Protein AF-A0A914Y7H3-F1 (afdb_monomer)

Radius of gyration: 22.3 Å; Cα contacts (8 Å, |Δi|>4): 71; chains: 1; bounding box: 50×48×54 Å

Secondary structure (DSSP, 8-state):
--S--TTS-HHHHTT-HHHHHHHHHHHHHHHHHHHTTT-HHHHHHHHHHHHHHHHTTGGGT--TTHHHHHHHHHHHHHHHHTTT---HHHHHHHHHHHHHHHHHHHHHHHHHHHHHHHS----PPPPP-----------------------------S--

Mean predicted aligned error: 13.69 Å

pLDDT: mean 74.3, std 23.14, range [26.06, 96.62]

Sequence (160 aa):
MIFGLEKIPQGRLKYDPRFRKHAVVFNRTFDYIVKNLNYTEKLVQHFQALGKKHVMFQGRGFLPQYWDTFAECMTQTAIEWEGGQRCRETMIAWRILVAFIIKQMRQGFDEEKQNRRKFPSIIPPPPPSSSTTTTTIPTSNFSSVKQTISSSSSTICPFW

Nearest PDB structures (foldseek):
  4mpm-assembly1_A  TM=8.094E-01  e=1.865E-02  Homo sapiens
  8wub-assembly1_A  TM=8.365E-01  e=2.855E-02  Homo sapiens
  1jl6-assembly1_A  TM=8.338E-01  e=3.879E-01  Glycera dibranchiata
  1jl7-assembly1_A  TM=8.337E-01  e=5.063E-01  Glycera dibranchiata

Foldseek 3Di:
DQQPCVPPPPVCSCVDPSSVVVVVVVVVLVVVCVVCVVPVVVLLVVLLVVLLVCLVCVVVPDDLCVLVVVLVVQLVVQVVVCPPVCPVVSSVVSNVVSVSSSVSSPNSNVVNVVVCVVCVPPPPPDPPDDDDDDDDDDDDDDDDDDDDDDDDDDDDDPPD

Organism: NCBI:txid310955

Structure (mmCIF, N/CA/C/O backbone):
data_AF-A0A914Y7H3-F1
#
_entry.id   AF-A0A914Y7H3-F1
#
loop_
_atom_site.group_PDB
_atom_site.id
_atom_site.type_symbol
_atom_site.label_atom_id
_atom_site.label_alt_id
_atom_site.label_comp_id
_atom_site.label_asym_id
_atom_site.label_entity_id
_atom_site.label_seq_id
_atom_site.pdbx_PDB_ins_code
_atom_site.Cartn_x
_atom_site.Cartn_y
_atom_site.Cartn_z
_atom_site.occupancy
_atom_site.B_iso_or_equiv
_atom_site.auth_seq_id
_atom_site.auth_comp_id
_atom_site.auth_asym_id
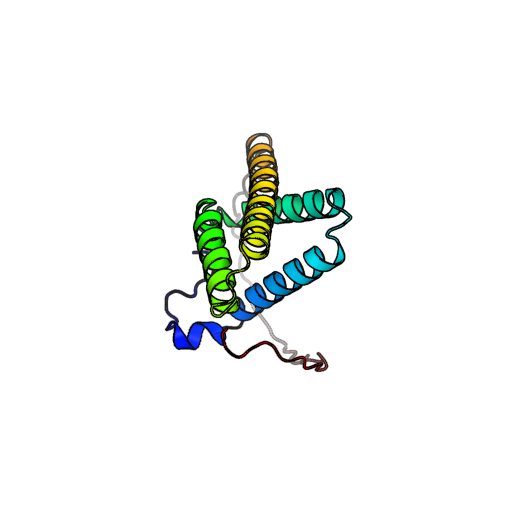_atom_site.auth_atom_id
_atom_site.pdbx_PDB_model_num
ATOM 1 N N . MET A 1 1 ? -0.726 -11.691 18.268 1.00 59.34 1 MET A N 1
ATOM 2 C CA . MET A 1 1 ? 0.144 -12.014 17.120 1.00 59.34 1 MET A CA 1
ATOM 3 C C . MET A 1 1 ? -0.709 -12.013 15.855 1.00 59.34 1 MET A C 1
ATOM 5 O O . MET A 1 1 ? -1.741 -12.675 15.847 1.00 59.34 1 MET A O 1
ATOM 9 N N . ILE A 1 2 ? -0.346 -11.232 14.831 1.00 66.88 2 ILE A N 1
ATOM 10 C CA . ILE A 1 2 ? -1.285 -10.822 13.767 1.00 66.88 2 ILE A CA 1
ATOM 11 C C . ILE A 1 2 ? -1.566 -11.888 12.692 1.00 66.88 2 ILE A C 1
ATOM 13 O O . ILE A 1 2 ? -2.724 -12.077 12.328 1.00 66.88 2 ILE A O 1
ATOM 17 N N . PHE A 1 3 ? -0.547 -12.611 12.212 1.00 67.94 3 PHE A N 1
ATOM 18 C CA . PHE A 1 3 ? -0.710 -13.614 11.144 1.00 67.94 3 PHE A CA 1
ATOM 19 C C . PHE A 1 3 ? -0.534 -15.067 11.624 1.00 67.94 3 PHE A C 1
ATOM 21 O O . PHE A 1 3 ? -1.027 -15.995 10.982 1.00 67.94 3 PHE A O 1
ATOM 28 N N . GLY A 1 4 ? 0.129 -15.281 12.768 1.00 72.50 4 GLY A N 1
ATOM 29 C CA . GLY A 1 4 ? 0.364 -16.617 13.331 1.00 72.50 4 GLY A CA 1
ATOM 30 C C . GLY A 1 4 ? 1.233 -17.512 12.437 1.00 72.50 4 GLY A C 1
ATOM 31 O O . GLY A 1 4 ? 0.961 -18.709 12.330 1.00 72.50 4 GLY A O 1
ATOM 32 N N . LEU A 1 5 ? 2.216 -16.918 11.749 1.00 75.75 5 LEU A N 1
ATOM 33 C CA . LEU A 1 5 ? 3.071 -17.576 10.748 1.00 75.75 5 LEU A CA 1
ATOM 34 C C . LEU A 1 5 ? 4.505 -17.850 11.244 1.00 75.75 5 LEU A C 1
ATOM 36 O O . LEU A 1 5 ? 5.297 -18.405 10.497 1.00 75.75 5 LEU A O 1
ATOM 40 N N . GLU A 1 6 ? 4.842 -17.516 12.493 1.00 73.69 6 GLU A N 1
ATOM 41 C CA . GLU A 1 6 ? 6.223 -17.568 13.018 1.00 73.69 6 GLU A CA 1
ATOM 42 C C . GLU A 1 6 ? 6.864 -18.963 12.982 1.00 73.69 6 GLU A C 1
ATOM 44 O O . GLU A 1 6 ? 8.075 -19.089 12.842 1.00 73.69 6 GLU A O 1
ATOM 49 N N . LYS A 1 7 ? 6.054 -20.023 13.082 1.00 77.88 7 LYS A N 1
ATOM 50 C CA . LYS A 1 7 ? 6.538 -21.413 13.072 1.00 77.88 7 LYS A CA 1
ATOM 51 C C . LYS A 1 7 ? 6.758 -21.972 11.663 1.00 77.88 7 LYS A C 1
ATOM 53 O O . LYS A 1 7 ? 7.169 -23.122 11.528 1.00 77.88 7 LYS A O 1
ATOM 58 N N . ILE A 1 8 ? 6.432 -21.210 10.618 1.00 78.06 8 ILE A N 1
ATOM 59 C CA . ILE A 1 8 ? 6.537 -21.670 9.233 1.00 78.06 8 ILE A CA 1
ATOM 60 C C . ILE A 1 8 ? 7.910 -21.270 8.685 1.00 78.06 8 ILE A C 1
ATOM 62 O O . ILE A 1 8 ? 8.226 -20.080 8.666 1.00 78.06 8 ILE A O 1
ATOM 66 N N . PRO A 1 9 ? 8.719 -22.225 8.192 1.00 82.69 9 PRO A N 1
ATOM 67 C CA . PRO A 1 9 ? 9.977 -21.907 7.525 1.00 82.69 9 PRO A CA 1
ATOM 68 C C . PRO A 1 9 ? 9.755 -20.950 6.348 1.00 82.69 9 PRO A C 1
ATOM 70 O O . PRO A 1 9 ? 8.805 -21.134 5.585 1.00 82.69 9 PRO A O 1
ATOM 73 N N . GLN A 1 10 ? 10.653 -19.979 6.150 1.00 75.19 10 GLN A N 1
ATOM 74 C CA . GLN A 1 10 ? 10.517 -18.930 5.123 1.00 75.19 10 GLN A CA 1
ATOM 75 C C . GLN A 1 10 ? 10.192 -19.492 3.727 1.00 75.19 10 GLN A C 1
ATOM 77 O O . GLN A 1 10 ? 9.257 -19.032 3.080 1.00 75.19 10 GLN A O 1
ATOM 82 N N . GLY A 1 11 ? 10.865 -20.569 3.301 1.00 81.06 11 GLY A N 1
ATOM 83 C CA . GLY A 1 11 ? 10.617 -21.207 2.000 1.00 81.06 11 GLY A CA 1
ATOM 84 C C . GLY A 1 11 ? 9.238 -21.869 1.841 1.00 81.06 11 GLY A C 1
ATOM 85 O O . GLY A 1 11 ? 8.830 -22.177 0.721 1.00 81.06 11 GLY A O 1
ATOM 86 N N . ARG A 1 12 ? 8.504 -22.090 2.942 1.00 82.25 12 ARG A N 1
ATOM 87 C CA . ARG A 1 12 ? 7.140 -22.645 2.941 1.00 82.25 12 ARG A CA 1
ATOM 88 C C . ARG A 1 12 ? 6.050 -21.608 3.197 1.00 82.25 12 ARG A C 1
ATOM 90 O O . ARG A 1 12 ? 4.881 -21.916 2.967 1.00 82.25 12 ARG A O 1
ATOM 97 N N . LEU A 1 13 ? 6.416 -20.398 3.622 1.00 84.12 13 LEU A N 1
ATOM 98 C CA . LEU A 1 13 ? 5.483 -19.315 3.945 1.00 84.12 13 LEU A CA 1
ATOM 99 C C . LEU A 1 13 ? 4.530 -19.013 2.784 1.00 84.12 13 LEU A C 1
ATOM 101 O O . LEU A 1 13 ? 3.328 -18.846 2.982 1.00 84.12 13 LEU A O 1
ATOM 105 N N . LYS A 1 14 ? 5.061 -19.050 1.564 1.00 83.00 14 LYS A N 1
ATOM 106 C CA . LYS A 1 14 ? 4.329 -18.803 0.323 1.00 83.00 14 LYS A CA 1
ATOM 107 C C . LYS A 1 14 ? 3.171 -19.742 0.030 1.00 83.00 14 LYS A C 1
ATOM 109 O O . LYS A 1 14 ? 2.231 -19.382 -0.674 1.00 83.00 14 LYS A O 1
ATOM 114 N N . TYR A 1 15 ? 3.213 -20.943 0.594 1.00 85.62 15 TYR A N 1
ATOM 115 C CA . TYR A 1 15 ? 2.154 -21.929 0.430 1.00 85.62 15 TYR A CA 1
ATOM 116 C C . TYR A 1 15 ? 1.075 -21.807 1.509 1.00 85.62 15 TYR A C 1
ATOM 118 O O . TYR A 1 15 ? 0.002 -22.391 1.347 1.00 85.62 15 TYR A O 1
ATOM 126 N N . ASP A 1 16 ? 1.314 -21.040 2.580 1.00 87.75 16 ASP A N 1
ATOM 127 C CA . ASP A 1 16 ? 0.331 -20.869 3.645 1.00 87.75 16 ASP A CA 1
ATOM 128 C C . ASP A 1 16 ? -0.902 -20.103 3.118 1.00 87.75 16 ASP A C 1
ATOM 130 O O . ASP A 1 16 ? -0.775 -19.004 2.561 1.00 87.75 16 ASP A O 1
ATOM 134 N N . PRO A 1 17 ? -2.122 -20.643 3.294 1.00 86.56 17 PRO A N 1
ATOM 135 C CA . PRO A 1 17 ? -3.339 -20.005 2.803 1.00 86.56 17 PRO A CA 1
ATOM 136 C C . PRO A 1 17 ? -3.577 -18.595 3.357 1.00 86.56 17 PRO A C 1
ATOM 138 O O . PRO A 1 17 ? -4.153 -17.760 2.659 1.00 86.56 17 PRO A O 1
ATOM 141 N N . ARG A 1 18 ? -3.146 -18.301 4.593 1.00 83.06 18 ARG A N 1
ATOM 142 C CA . ARG A 1 18 ? -3.313 -16.977 5.215 1.00 83.06 18 ARG A CA 1
ATOM 143 C C . ARG A 1 18 ? -2.412 -15.958 4.536 1.00 83.06 18 ARG A C 1
ATOM 145 O O . ARG A 1 18 ? -2.880 -14.867 4.211 1.00 83.06 18 ARG A O 1
ATOM 152 N N . PHE A 1 19 ? -1.163 -16.340 4.268 1.00 86.56 19 PHE A N 1
ATOM 153 C CA . PHE A 1 19 ? -0.222 -15.510 3.522 1.00 86.56 19 PHE A CA 1
ATOM 154 C C . PHE A 1 19 ? -0.728 -15.258 2.099 1.00 86.56 19 PHE A C 1
ATOM 156 O O . PHE A 1 19 ? -0.884 -14.108 1.694 1.00 86.56 19 PHE A O 1
ATOM 163 N N . ARG A 1 20 ? -1.118 -16.316 1.376 1.00 88.75 20 ARG A N 1
ATOM 164 C CA . ARG A 1 20 ? -1.665 -16.202 0.013 1.00 88.75 20 ARG A CA 1
ATOM 165 C C . ARG A 1 20 ? -2.916 -15.334 -0.048 1.00 88.75 20 ARG A C 1
ATOM 167 O O . ARG A 1 20 ? -3.050 -14.519 -0.953 1.00 88.75 20 ARG A O 1
ATOM 174 N N . LYS A 1 21 ? -3.832 -15.470 0.915 1.00 87.88 21 LYS A N 1
ATOM 175 C CA . LYS A 1 21 ? -5.036 -14.631 0.980 1.00 87.88 21 LYS A CA 1
ATOM 176 C C . LYS A 1 21 ? -4.672 -13.155 1.137 1.00 87.88 21 LYS A C 1
ATOM 178 O O . LYS A 1 21 ? -5.266 -12.318 0.461 1.00 87.88 21 LYS A O 1
ATOM 183 N N . HIS A 1 22 ? -3.698 -12.843 1.992 1.00 85.44 22 HIS A N 1
ATOM 184 C CA . HIS A 1 22 ? -3.212 -11.477 2.152 1.00 85.44 22 HIS A CA 1
ATOM 185 C C . HIS A 1 22 ? -2.537 -10.963 0.870 1.00 85.44 22 HIS A C 1
ATOM 187 O O . HIS A 1 22 ? -2.860 -9.868 0.421 1.00 85.44 22 HIS A O 1
ATOM 193 N N . ALA A 1 23 ? -1.693 -11.777 0.228 1.00 87.56 23 ALA A N 1
ATOM 194 C CA . ALA A 1 23 ? -1.048 -11.449 -1.046 1.00 87.56 23 ALA A CA 1
ATOM 195 C C . ALA A 1 23 ? -2.061 -11.190 -2.180 1.00 87.56 23 ALA A C 1
ATOM 197 O O . ALA A 1 23 ? -1.893 -10.275 -2.979 1.00 87.56 23 ALA A O 1
ATOM 198 N N . VAL A 1 24 ? -3.170 -11.936 -2.230 1.00 89.56 24 VAL A N 1
ATOM 199 C CA . VAL A 1 24 ? -4.239 -11.698 -3.215 1.00 89.56 24 VAL A CA 1
ATOM 200 C C . VAL A 1 24 ? -4.945 -10.364 -2.971 1.00 89.56 24 VAL A C 1
ATOM 202 O O . VAL A 1 24 ? -5.195 -9.622 -3.918 1.00 89.56 24 VAL A O 1
ATOM 205 N N . VAL A 1 25 ? -5.285 -10.044 -1.718 1.00 87.25 25 VAL A N 1
ATOM 206 C CA . VAL A 1 25 ? -5.896 -8.745 -1.375 1.00 87.25 25 VAL A CA 1
ATOM 207 C C . VAL A 1 25 ? -4.943 -7.603 -1.715 1.00 87.25 25 VAL A C 1
ATOM 209 O O . VAL A 1 25 ? -5.358 -6.583 -2.263 1.00 87.25 25 VAL A O 1
ATOM 212 N N . PHE A 1 26 ? -3.663 -7.806 -1.431 1.00 86.75 26 PHE A N 1
ATOM 213 C CA . PHE A 1 26 ? -2.597 -6.887 -1.769 1.00 86.75 26 PHE A CA 1
ATOM 214 C C . PHE A 1 26 ? -2.514 -6.611 -3.281 1.00 86.75 26 PHE A C 1
ATOM 216 O O . PHE A 1 26 ? -2.663 -5.462 -3.692 1.00 86.75 26 PHE A O 1
ATOM 223 N N . ASN A 1 27 ? -2.403 -7.648 -4.116 1.00 89.00 27 ASN A N 1
ATOM 224 C CA . ASN A 1 27 ? -2.332 -7.491 -5.574 1.00 89.00 27 ASN A CA 1
ATOM 225 C C . ASN A 1 27 ? -3.577 -6.800 -6.141 1.00 89.00 27 ASN A C 1
ATOM 227 O O . ASN A 1 27 ? -3.462 -5.855 -6.915 1.00 89.00 27 ASN A O 1
ATOM 231 N N . ARG A 1 28 ?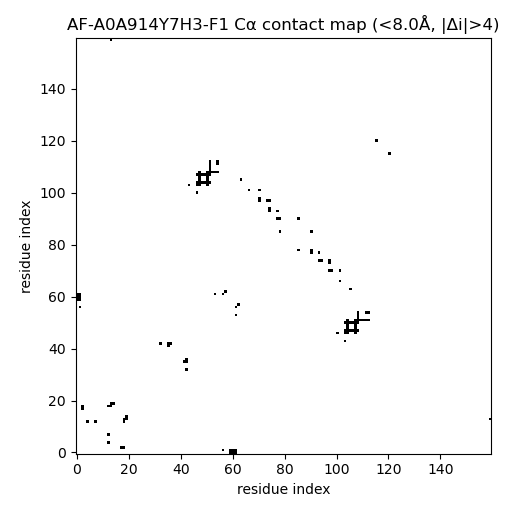 -4.772 -7.177 -5.667 1.00 90.25 28 ARG A N 1
ATOM 232 C CA . ARG A 1 28 ? -6.027 -6.512 -6.064 1.00 90.25 28 ARG A CA 1
ATOM 233 C C . ARG A 1 28 ? -6.048 -5.024 -5.716 1.00 90.25 28 ARG A C 1
ATOM 235 O O . ARG A 1 28 ? -6.692 -4.244 -6.412 1.00 90.25 28 ARG A O 1
ATOM 242 N N . THR A 1 29 ? -5.373 -4.636 -4.635 1.00 88.56 29 THR A N 1
ATOM 243 C CA . THR A 1 29 ? -5.251 -3.229 -4.238 1.00 88.56 29 THR A CA 1
ATOM 244 C C . THR A 1 29 ? -4.386 -2.480 -5.252 1.00 88.56 29 THR A C 1
ATOM 246 O O . THR A 1 29 ? -4.772 -1.402 -5.689 1.00 88.56 29 THR A O 1
ATOM 249 N N . PHE A 1 30 ? -3.279 -3.069 -5.710 1.00 89.19 30 PHE A N 1
ATOM 250 C CA . PHE A 1 30 ? -2.447 -2.489 -6.770 1.00 89.19 30 PHE A CA 1
ATOM 251 C C . PHE A 1 30 ? -3.149 -2.439 -8.130 1.00 89.19 30 PHE A C 1
ATOM 253 O O . PHE A 1 30 ? -3.094 -1.406 -8.795 1.00 89.19 30 PHE A O 1
ATOM 260 N N . ASP A 1 31 ? -3.909 -3.469 -8.499 1.00 90.81 31 ASP A N 1
ATOM 261 C CA . ASP A 1 31 ? -4.748 -3.428 -9.703 1.00 90.81 31 ASP A CA 1
ATOM 262 C C . ASP A 1 31 ? -5.754 -2.269 -9.649 1.00 90.81 31 ASP A C 1
ATOM 264 O O . ASP A 1 31 ? -5.998 -1.588 -10.647 1.00 90.81 31 ASP A O 1
ATOM 268 N N . TYR A 1 32 ? -6.350 -2.032 -8.476 1.00 91.19 32 TYR A N 1
ATOM 269 C CA . TYR A 1 32 ? -7.266 -0.916 -8.262 1.00 91.19 32 TYR A CA 1
ATOM 270 C C . TYR A 1 32 ? -6.554 0.437 -8.380 1.00 91.19 32 TYR A C 1
ATOM 272 O O . TYR A 1 32 ? -7.101 1.341 -9.010 1.00 91.19 32 TYR A O 1
ATOM 280 N N . ILE A 1 33 ? -5.341 0.571 -7.834 1.00 92.31 33 ILE A N 1
ATOM 281 C CA . ILE A 1 33 ? -4.521 1.786 -7.961 1.00 92.31 33 ILE A CA 1
ATOM 282 C C . ILE A 1 33 ? -4.296 2.125 -9.424 1.00 92.31 33 ILE A C 1
ATOM 284 O O . ILE A 1 33 ? -4.657 3.217 -9.851 1.00 92.31 33 ILE A O 1
ATOM 288 N N . VAL A 1 34 ? -3.735 1.182 -10.185 1.00 90.69 34 VAL A N 1
ATOM 289 C CA . VAL A 1 34 ? -3.335 1.401 -11.581 1.00 90.69 34 VAL A CA 1
ATOM 290 C C . VAL A 1 34 ? -4.536 1.825 -12.429 1.00 90.69 34 VAL A C 1
ATOM 292 O O . VAL A 1 34 ? -4.433 2.746 -13.234 1.00 90.69 34 VAL A O 1
ATOM 295 N N . LYS A 1 35 ? -5.711 1.231 -12.187 1.00 93.12 35 LYS A N 1
ATOM 296 C CA . LYS A 1 35 ? -6.964 1.583 -12.877 1.00 93.12 35 LYS A CA 1
ATOM 297 C C . LYS A 1 35 ? -7.526 2.958 -12.502 1.00 93.12 35 LYS A C 1
ATOM 299 O O . LYS A 1 35 ? -8.350 3.488 -13.239 1.00 93.12 35 LYS A O 1
ATOM 304 N N . ASN A 1 36 ? -7.130 3.520 -11.359 1.00 93.50 36 ASN A N 1
ATOM 305 C CA . ASN A 1 36 ? -7.718 4.738 -10.799 1.00 93.50 36 ASN A CA 1
ATOM 306 C C . ASN A 1 36 ? -6.689 5.847 -10.529 1.00 93.50 36 ASN A C 1
ATOM 308 O O . ASN A 1 36 ? -6.990 6.765 -9.770 1.00 93.50 36 ASN A O 1
ATOM 312 N N . LEU A 1 37 ? -5.508 5.810 -11.160 1.00 90.31 37 LEU A N 1
ATOM 313 C CA . LEU A 1 37 ? -4.455 6.823 -10.972 1.00 90.31 37 LEU A CA 1
ATOM 314 C C . LEU A 1 37 ? -4.932 8.258 -11.252 1.00 90.31 37 LEU A C 1
ATOM 316 O O . LEU A 1 37 ? -4.478 9.189 -10.597 1.00 90.31 37 LEU A O 1
ATOM 320 N N . ASN A 1 38 ? -5.896 8.428 -12.160 1.00 91.81 38 ASN A N 1
ATOM 321 C CA . ASN A 1 38 ? -6.475 9.733 -12.496 1.00 91.81 38 ASN A CA 1
ATOM 322 C C . ASN A 1 38 ? -7.551 10.207 -11.498 1.00 91.81 38 ASN A C 1
ATOM 324 O O . ASN A 1 38 ? -8.017 11.339 -11.586 1.00 91.81 38 ASN A O 1
ATOM 328 N N . TYR A 1 39 ? -7.972 9.355 -10.559 1.00 93.50 39 TYR A N 1
ATOM 329 C CA . TYR A 1 39 ? -9.041 9.630 -9.597 1.00 93.50 39 TYR A CA 1
ATOM 330 C C . TYR A 1 39 ? -8.497 9.637 -8.166 1.00 93.50 39 TYR A C 1
ATOM 332 O O . TYR 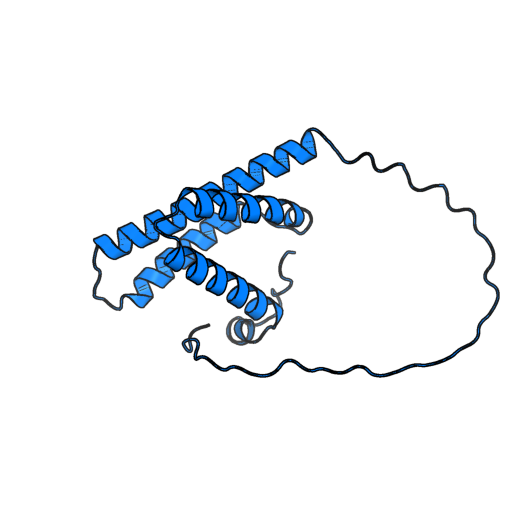A 1 39 ? -8.889 8.824 -7.323 1.00 93.50 39 TYR A O 1
ATOM 340 N N . THR A 1 40 ? -7.592 10.573 -7.880 1.00 90.69 40 THR A N 1
ATOM 341 C CA . THR A 1 40 ? -6.871 10.664 -6.600 1.00 90.69 40 THR A CA 1
ATOM 342 C C . THR A 1 40 ? -7.799 10.680 -5.385 1.00 90.69 40 THR A C 1
ATOM 344 O O . THR A 1 40 ? -7.528 9.992 -4.405 1.00 90.69 40 THR A O 1
ATOM 347 N N . GLU A 1 41 ? -8.930 11.385 -5.443 1.00 93.56 41 GLU A N 1
ATOM 348 C CA . GLU A 1 41 ? -9.900 11.437 -4.337 1.00 93.56 41 GLU A CA 1
ATOM 349 C C . GLU A 1 41 ? -10.475 10.057 -3.988 1.00 93.56 41 GLU A C 1
ATOM 351 O O . GLU A 1 41 ? -10.575 9.696 -2.813 1.00 93.56 41 GLU A O 1
ATOM 356 N N . LYS A 1 42 ? -10.782 9.235 -5.002 1.00 93.31 42 LYS A N 1
ATOM 357 C CA . LYS A 1 42 ? -11.258 7.859 -4.793 1.00 93.31 42 LYS A CA 1
ATOM 358 C C . LYS A 1 42 ? -10.182 6.994 -4.143 1.00 93.31 42 LYS A C 1
ATOM 360 O O . LYS A 1 42 ? -10.495 6.157 -3.297 1.00 93.31 42 LYS A O 1
ATOM 365 N N . LEU A 1 43 ? -8.918 7.186 -4.526 1.00 93.94 43 LEU A N 1
ATOM 366 C CA . LEU A 1 43 ? -7.786 6.484 -3.921 1.00 93.94 43 LEU A CA 1
ATOM 367 C C . LEU A 1 43 ? -7.593 6.897 -2.458 1.00 93.94 43 LEU A C 1
ATOM 369 O O . LEU A 1 43 ? -7.439 6.031 -1.600 1.00 93.94 43 LEU A O 1
ATOM 373 N N . VAL A 1 44 ? -7.669 8.197 -2.160 1.00 95.25 44 VAL A N 1
ATOM 374 C CA . VAL A 1 44 ? -7.607 8.729 -0.790 1.00 95.25 44 VAL A CA 1
ATOM 375 C C . VAL A 1 44 ? -8.663 8.065 0.092 1.00 95.25 44 VAL A C 1
ATOM 377 O O . VAL A 1 44 ? -8.319 7.457 1.106 1.00 95.25 44 VAL A O 1
ATOM 380 N N . GLN A 1 45 ? -9.932 8.100 -0.326 1.00 95.00 45 GLN A N 1
ATOM 381 C CA . GLN A 1 45 ? -11.030 7.486 0.425 1.00 95.00 45 GLN A CA 1
ATOM 382 C C . GLN A 1 45 ? -10.816 5.979 0.622 1.00 95.00 45 GLN A C 1
ATOM 384 O O . GLN A 1 45 ? -11.024 5.455 1.719 1.00 95.00 45 GLN A O 1
ATOM 389 N N . HIS A 1 46 ? -10.353 5.282 -0.420 1.00 93.88 46 HIS A N 1
ATOM 390 C CA . HIS A 1 46 ? -10.072 3.851 -0.364 1.00 93.88 46 HIS A CA 1
ATOM 391 C C . HIS A 1 46 ? -8.992 3.512 0.676 1.00 93.88 46 HIS A C 1
ATOM 393 O O . HIS A 1 46 ? -9.196 2.633 1.518 1.00 93.88 46 HIS A O 1
ATOM 399 N N . PHE A 1 47 ? -7.861 4.221 0.662 1.00 95.00 47 PHE A N 1
ATOM 400 C CA . PHE A 1 47 ? -6.754 3.958 1.583 1.00 95.00 47 PHE A CA 1
ATOM 401 C C . PHE A 1 47 ? -7.044 4.381 3.011 1.00 95.00 47 PHE A C 1
ATOM 403 O O . PHE A 1 47 ? -6.674 3.661 3.938 1.00 95.00 47 PHE A O 1
ATOM 410 N N . GLN A 1 48 ? -7.764 5.483 3.209 1.00 96.62 48 GLN A N 1
ATOM 411 C CA . GLN A 1 48 ? -8.235 5.858 4.537 1.00 96.62 48 GLN A CA 1
ATOM 412 C C . GLN A 1 48 ? -9.181 4.790 5.092 1.00 96.62 48 GLN A C 1
ATOM 414 O O . GLN A 1 48 ? -8.988 4.331 6.216 1.00 96.62 48 GLN A O 1
ATOM 419 N N . ALA A 1 49 ? -10.147 4.306 4.305 1.00 93.81 49 ALA A N 1
ATOM 420 C CA . ALA A 1 49 ? -11.031 3.217 4.723 1.00 93.81 49 ALA A CA 1
ATOM 421 C C . ALA A 1 49 ? -10.259 1.923 5.044 1.00 93.81 49 ALA A C 1
ATOM 423 O O . ALA A 1 49 ? -10.605 1.204 5.987 1.00 93.81 49 ALA A O 1
ATOM 424 N N . LEU A 1 50 ? -9.194 1.625 4.292 1.00 92.31 50 LEU A N 1
ATOM 425 C CA . LEU A 1 50 ? -8.305 0.503 4.586 1.00 92.31 50 LEU A CA 1
ATOM 426 C C . LEU A 1 50 ? -7.549 0.715 5.907 1.00 92.31 50 LEU A C 1
ATOM 428 O O . LEU A 1 50 ? -7.495 -0.202 6.727 1.00 92.31 50 LEU A O 1
ATOM 432 N N . GLY A 1 51 ? -7.033 1.920 6.152 1.00 92.69 51 GLY A N 1
ATOM 433 C CA . GLY A 1 51 ? -6.406 2.325 7.411 1.00 92.69 51 GLY A CA 1
ATOM 434 C C . GLY A 1 51 ? -7.332 2.178 8.621 1.00 92.69 51 GLY A C 1
ATOM 435 O O . GLY A 1 51 ? -6.949 1.577 9.624 1.00 92.69 51 GLY A O 1
ATOM 436 N N . LYS A 1 52 ? -8.595 2.608 8.495 1.00 94.19 52 LYS A N 1
ATOM 437 C CA . LYS A 1 52 ? -9.632 2.466 9.537 1.00 94.19 52 LYS A CA 1
ATOM 438 C C . LYS A 1 52 ? -9.818 1.007 9.955 1.00 94.19 52 LYS A C 1
ATOM 440 O O . LYS A 1 52 ? -9.808 0.685 11.141 1.00 94.19 52 LYS A O 1
ATOM 445 N N . LYS A 1 53 ? -9.884 0.086 8.985 1.00 91.12 53 LYS A N 1
ATOM 446 C CA . LYS A 1 53 ? -9.988 -1.361 9.257 1.00 91.12 53 LYS A CA 1
ATOM 447 C C . LYS A 1 53 ? -8.785 -1.903 10.035 1.00 91.12 53 LYS A C 1
ATOM 449 O O . LYS A 1 53 ? -8.951 -2.830 10.825 1.00 91.12 53 LYS A O 1
ATOM 454 N N . HIS A 1 54 ? -7.595 -1.321 9.864 1.00 90.38 54 HIS A N 1
ATOM 455 C CA . HIS A 1 54 ? -6.394 -1.776 10.567 1.00 90.38 54 HIS A CA 1
ATOM 456 C C . HIS A 1 54 ? -6.409 -1.477 12.072 1.00 90.38 54 HIS A C 1
ATOM 458 O O . HIS A 1 54 ? -5.731 -2.171 12.832 1.00 90.38 54 HIS A O 1
ATOM 464 N N . VAL A 1 55 ? -7.238 -0.534 12.538 1.00 91.12 55 VAL A N 1
ATOM 465 C CA . VAL A 1 55 ? -7.416 -0.262 13.976 1.00 91.12 55 VAL A CA 1
ATOM 466 C C . VAL A 1 55 ? -7.920 -1.503 14.719 1.00 91.12 55 VAL A C 1
ATOM 468 O O . VAL A 1 55 ? -7.470 -1.789 15.828 1.00 91.12 55 VAL A O 1
ATOM 471 N N . MET A 1 56 ? -8.772 -2.312 14.079 1.00 85.50 56 MET A N 1
ATOM 472 C CA . MET A 1 56 ? -9.301 -3.555 14.658 1.00 85.50 56 MET A CA 1
ATOM 473 C C . MET A 1 56 ? -8.208 -4.584 14.985 1.00 85.50 56 MET A C 1
ATOM 475 O O . MET A 1 56 ? -8.417 -5.467 15.818 1.00 85.50 56 MET A O 1
ATOM 479 N N . PHE A 1 57 ? -7.040 -4.484 14.347 1.00 83.62 57 PHE A N 1
ATOM 480 C CA . PHE A 1 57 ? -5.931 -5.408 14.564 1.00 83.62 57 PHE A CA 1
ATOM 481 C C . PHE A 1 57 ? -4.949 -4.937 15.643 1.00 83.62 57 PHE A C 1
ATOM 483 O O . PHE A 1 57 ? -4.095 -5.731 16.041 1.00 83.62 57 PHE A O 1
ATOM 490 N N . GLN A 1 58 ? -5.075 -3.714 16.182 1.00 81.12 58 GLN A N 1
ATOM 491 C CA . GLN A 1 58 ? -4.193 -3.238 17.261 1.00 81.12 58 GLN A CA 1
ATOM 492 C C . GLN A 1 58 ? -4.234 -4.167 18.481 1.00 81.12 58 GLN A C 1
ATOM 494 O O . GLN A 1 58 ? -3.189 -4.575 18.979 1.00 81.12 58 GLN A O 1
ATOM 499 N N . GLY A 1 59 ? -5.429 -4.608 18.892 1.00 76.00 59 GLY A N 1
ATOM 500 C CA . GLY A 1 59 ? -5.601 -5.573 19.989 1.00 76.00 59 GLY A CA 1
ATOM 501 C C . GLY A 1 59 ? -5.061 -6.980 19.695 1.00 76.00 59 GLY A C 1
ATOM 502 O O . GLY A 1 59 ? -5.011 -7.822 20.582 1.00 76.00 59 GLY A O 1
ATOM 503 N N . ARG A 1 60 ? -4.641 -7.253 18.453 1.00 79.31 60 ARG A N 1
ATOM 504 C CA . ARG A 1 60 ? -4.041 -8.526 18.020 1.00 79.31 60 ARG A CA 1
ATOM 505 C C . ARG A 1 60 ? -2.534 -8.411 17.772 1.00 79.31 60 ARG A C 1
ATOM 507 O O . ARG A 1 60 ? -1.925 -9.370 17.288 1.00 79.31 60 ARG A O 1
ATOM 514 N N . GLY A 1 61 ? -1.923 -7.283 18.138 1.00 80.31 61 GLY A N 1
ATOM 515 C CA . GLY A 1 61 ? -0.492 -7.021 17.977 1.00 80.31 61 GLY A CA 1
ATOM 516 C C . GLY A 1 61 ? -0.122 -6.333 16.663 1.00 80.31 61 GLY A C 1
ATOM 517 O O . GLY A 1 61 ? 1.019 -6.449 16.236 1.00 80.31 61 GLY A O 1
ATOM 518 N N . PHE A 1 62 ? -1.062 -5.656 15.993 1.00 85.31 62 PHE A N 1
ATOM 519 C CA . PHE A 1 62 ? -0.719 -4.767 14.881 1.00 85.31 62 PHE A CA 1
ATOM 520 C C . PHE A 1 62 ? -0.049 -3.490 15.395 1.00 85.31 62 PHE A C 1
ATOM 522 O O . PHE A 1 62 ? -0.614 -2.781 16.234 1.00 85.31 62 PHE A O 1
ATOM 529 N N . LEU A 1 63 ? 1.113 -3.173 14.832 1.00 86.62 63 LEU A N 1
ATOM 530 C CA . LEU A 1 63 ? 1.867 -1.960 15.107 1.00 86.62 63 LEU A CA 1
ATOM 531 C C . LEU A 1 63 ? 1.943 -1.104 13.831 1.00 86.62 63 LEU A C 1
ATOM 533 O O . LEU A 1 63 ? 2.345 -1.626 12.791 1.00 86.62 63 LEU A O 1
ATOM 537 N N . PRO A 1 64 ? 1.599 0.199 13.874 1.00 85.50 64 PRO A N 1
ATOM 538 C CA . PRO A 1 64 ? 1.708 1.086 12.710 1.00 85.50 64 PRO A CA 1
ATOM 539 C C . PRO A 1 64 ? 3.115 1.170 12.105 1.00 85.50 64 PRO A C 1
ATOM 541 O O . PRO A 1 64 ? 3.253 1.579 10.957 1.00 85.50 64 PRO A O 1
ATOM 544 N N . GLN A 1 65 ? 4.155 0.800 12.857 1.00 89.69 65 GLN A N 1
ATOM 545 C CA . GLN A 1 65 ? 5.537 0.697 12.382 1.00 89.69 65 GLN A CA 1
ATOM 546 C C . GLN A 1 65 ? 5.710 -0.380 11.300 1.00 89.69 65 GLN A C 1
ATOM 548 O O . GLN A 1 65 ? 6.605 -0.283 10.470 1.00 89.69 65 GLN A O 1
ATOM 553 N N . TYR A 1 66 ? 4.824 -1.382 11.239 1.00 89.38 66 TYR A N 1
ATOM 554 C CA . TYR A 1 66 ? 4.864 -2.389 10.175 1.00 89.38 66 TYR A CA 1
ATOM 555 C C . TYR A 1 66 ? 4.639 -1.796 8.784 1.00 89.38 66 TYR A C 1
ATOM 557 O O . TYR A 1 66 ? 5.079 -2.385 7.798 1.00 89.38 66 TYR A O 1
ATOM 565 N N . TRP A 1 67 ? 4.000 -0.626 8.682 1.00 91.50 67 TRP A N 1
ATOM 566 C CA . TRP A 1 67 ? 3.903 0.075 7.405 1.00 91.50 67 TRP A CA 1
ATOM 567 C C . TRP A 1 67 ? 5.243 0.632 6.926 1.00 91.50 67 TRP A C 1
ATOM 569 O O . TRP A 1 67 ? 5.429 0.726 5.719 1.00 91.50 67 TRP A O 1
ATOM 579 N N . ASP A 1 68 ? 6.182 0.939 7.823 1.00 89.75 68 ASP A N 1
ATOM 580 C CA . ASP A 1 68 ? 7.514 1.423 7.443 1.00 89.75 68 ASP A CA 1
ATOM 581 C C . ASP A 1 68 ? 8.348 0.284 6.852 1.00 89.75 68 ASP A C 1
ATOM 583 O O . ASP A 1 68 ? 8.866 0.410 5.744 1.00 89.75 68 ASP A O 1
ATOM 587 N N . THR A 1 69 ? 8.361 -0.875 7.519 1.00 91.00 69 THR A N 1
ATOM 588 C CA . THR A 1 69 ? 8.971 -2.100 6.976 1.00 91.00 69 THR A CA 1
ATOM 589 C C . THR A 1 69 ? 8.339 -2.486 5.641 1.00 91.00 69 THR A C 1
ATOM 591 O O . THR A 1 69 ? 9.034 -2.819 4.688 1.00 91.00 69 THR A O 1
ATOM 594 N N . PHE A 1 70 ? 7.012 -2.395 5.534 1.00 88.69 70 PHE A N 1
ATOM 595 C CA . PHE A 1 70 ? 6.316 -2.644 4.277 1.00 88.69 70 PHE A CA 1
ATOM 596 C C . PHE A 1 70 ? 6.758 -1.671 3.165 1.00 88.69 70 PHE A C 1
ATOM 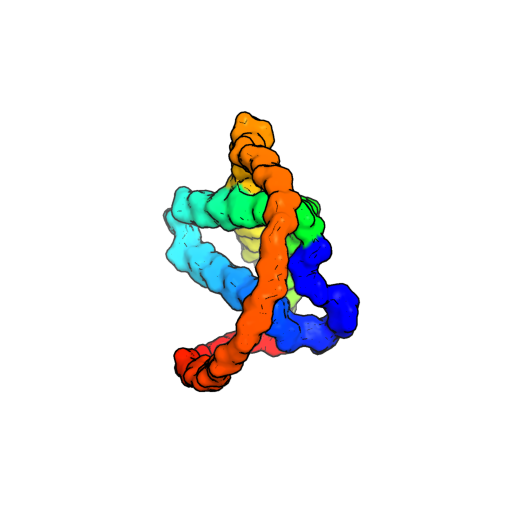598 O O . PHE A 1 70 ? 6.978 -2.105 2.035 1.00 88.69 70 PHE A O 1
ATOM 605 N N . ALA A 1 71 ? 6.940 -0.382 3.472 1.00 90.12 71 ALA A N 1
ATOM 606 C CA . ALA A 1 71 ? 7.420 0.615 2.512 1.00 90.12 71 ALA A CA 1
ATOM 607 C C . ALA A 1 71 ? 8.807 0.270 1.961 1.00 90.12 71 ALA A C 1
ATOM 609 O O . ALA A 1 71 ? 9.057 0.370 0.755 1.00 90.12 71 ALA A O 1
ATOM 610 N N . GLU A 1 72 ? 9.699 -0.125 2.868 1.00 88.94 72 GLU A N 1
ATOM 611 C CA . GLU A 1 72 ? 11.069 -0.513 2.564 1.00 88.94 72 GLU A CA 1
ATOM 612 C C . GLU A 1 72 ? 11.088 -1.754 1.675 1.00 88.94 72 GLU A C 1
ATOM 614 O O . GLU A 1 72 ? 11.647 -1.706 0.579 1.00 88.94 72 GLU A O 1
ATOM 619 N N . CYS A 1 73 ? 10.378 -2.816 2.071 1.00 91.00 73 CYS A N 1
ATOM 620 C CA . CYS A 1 73 ? 10.271 -4.040 1.281 1.00 91.00 73 CYS A CA 1
ATOM 621 C C . CYS A 1 73 ? 9.693 -3.778 -0.116 1.00 91.00 73 CYS A C 1
ATOM 623 O O . CYS A 1 73 ? 10.204 -4.316 -1.095 1.00 91.00 73 CYS A O 1
ATOM 625 N N . MET A 1 74 ? 8.663 -2.936 -0.238 1.00 88.62 74 MET A N 1
ATOM 626 C CA . MET A 1 74 ? 8.073 -2.599 -1.538 1.00 88.62 74 MET A CA 1
ATOM 627 C C . MET A 1 74 ? 9.038 -1.840 -2.439 1.00 88.62 74 MET A C 1
ATOM 629 O O . MET A 1 74 ? 9.161 -2.151 -3.622 1.00 88.62 74 MET A O 1
ATOM 633 N N . THR A 1 75 ? 9.737 -0.855 -1.880 1.00 87.25 75 THR A N 1
ATOM 634 C CA . THR A 1 75 ? 10.716 -0.074 -2.638 1.00 87.25 75 THR A CA 1
ATOM 635 C C . THR A 1 75 ? 11.879 -0.958 -3.078 1.00 87.25 75 THR A C 1
ATOM 637 O O . THR A 1 75 ? 12.309 -0.868 -4.223 1.00 87.25 75 THR A O 1
ATOM 640 N N . GLN A 1 76 ? 12.352 -1.841 -2.198 1.00 87.75 76 GLN A N 1
ATOM 641 C CA . GLN A 1 76 ? 13.405 -2.806 -2.495 1.00 87.75 76 GLN A CA 1
ATOM 642 C C . GLN A 1 76 ? 12.974 -3.796 -3.588 1.00 87.75 76 GLN A C 1
ATOM 644 O O . GLN A 1 76 ? 13.704 -3.998 -4.555 1.00 87.75 76 GLN A O 1
ATOM 649 N N . THR A 1 77 ? 11.746 -4.315 -3.505 1.00 88.75 77 THR A N 1
ATOM 650 C CA . THR A 1 77 ? 11.169 -5.204 -4.528 1.00 88.75 77 THR A CA 1
ATOM 651 C C . THR A 1 77 ? 11.087 -4.510 -5.892 1.00 88.75 77 THR A C 1
ATOM 653 O O . THR A 1 77 ? 11.404 -5.112 -6.913 1.00 88.75 77 THR A O 1
ATOM 656 N N . ALA A 1 78 ? 10.706 -3.228 -5.929 1.00 85.56 78 ALA A N 1
ATOM 657 C CA . ALA A 1 78 ? 10.676 -2.453 -7.170 1.00 85.56 78 ALA A CA 1
ATOM 658 C C . ALA A 1 78 ? 12.082 -2.253 -7.772 1.00 85.56 78 ALA A C 1
ATOM 660 O O . ALA A 1 78 ? 12.239 -2.324 -8.988 1.00 85.56 78 ALA A O 1
ATOM 661 N N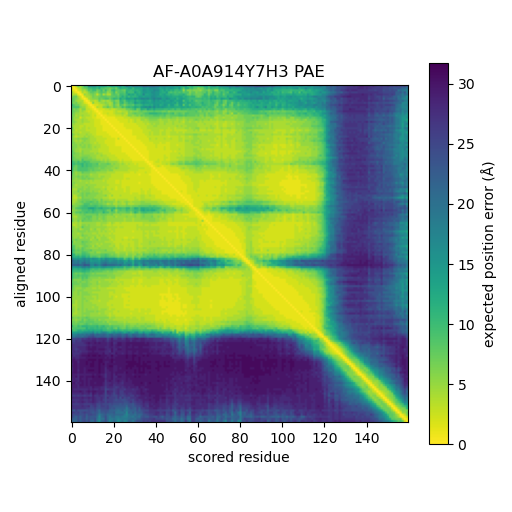 . ILE A 1 79 ? 13.112 -2.055 -6.935 1.00 83.69 79 ILE A N 1
ATOM 662 C CA . ILE A 1 79 ? 14.515 -1.965 -7.385 1.00 83.69 79 ILE A CA 1
ATOM 663 C C . ILE A 1 79 ? 14.970 -3.283 -8.013 1.00 83.69 79 ILE A C 1
ATOM 665 O O . ILE A 1 79 ? 15.646 -3.272 -9.041 1.00 83.69 79 ILE A O 1
ATOM 669 N N . GLU A 1 80 ? 14.636 -4.403 -7.375 1.00 86.25 80 GLU A N 1
ATOM 670 C CA . GLU A 1 80 ? 15.000 -5.742 -7.842 1.00 86.25 80 GLU A CA 1
ATOM 671 C C . GLU A 1 80 ? 14.305 -6.089 -9.159 1.00 86.25 80 GLU A C 1
ATOM 673 O O . GLU A 1 80 ? 14.952 -6.615 -10.064 1.00 86.25 80 GLU A O 1
ATOM 678 N N . TRP A 1 81 ? 13.023 -5.729 -9.300 1.00 84.31 81 TRP A N 1
ATOM 679 C CA . TRP A 1 81 ? 12.258 -5.932 -10.533 1.00 84.31 81 TRP A CA 1
ATOM 680 C C . TRP A 1 81 ? 12.917 -5.247 -11.732 1.00 84.31 81 TRP A C 1
ATOM 682 O O . TRP A 1 81 ? 13.024 -5.844 -12.802 1.00 84.31 81 TRP A O 1
ATOM 692 N N . GLU A 1 82 ? 13.375 -4.007 -11.566 1.00 80.12 82 GLU A N 1
ATOM 693 C CA . GLU A 1 82 ? 13.908 -3.190 -12.663 1.00 80.12 82 GLU A CA 1
ATOM 694 C C . GLU A 1 82 ? 15.229 -3.750 -13.251 1.00 80.12 82 GLU A C 1
ATOM 696 O O . GLU A 1 82 ? 15.703 -3.297 -14.295 1.00 80.12 82 GLU A O 1
ATOM 701 N N . GLY A 1 83 ? 15.854 -4.750 -12.612 1.00 69.00 83 GLY A N 1
ATOM 702 C CA . GLY A 1 83 ? 16.856 -5.613 -13.255 1.00 69.00 83 GLY A CA 1
ATOM 703 C C . GLY A 1 83 ? 18.108 -4.907 -13.798 1.00 69.00 83 GLY A C 1
ATOM 704 O O . GLY A 1 83 ? 18.796 -5.450 -14.657 1.00 69.00 83 GLY A O 1
ATOM 705 N N . GLY A 1 84 ? 18.414 -3.694 -13.326 1.00 62.88 84 GLY A N 1
ATOM 706 C CA . GLY A 1 84 ? 19.575 -2.903 -13.753 1.00 62.88 84 GLY A CA 1
ATOM 707 C C . GLY A 1 84 ? 19.266 -1.740 -14.704 1.00 62.88 84 GLY A C 1
ATOM 708 O O . GLY A 1 84 ? 20.080 -0.821 -14.796 1.00 62.88 84 GLY A O 1
ATOM 709 N N . GLN A 1 85 ? 18.079 -1.685 -15.315 1.00 66.06 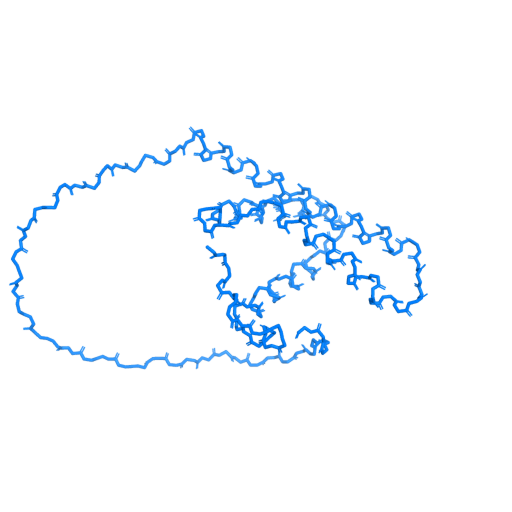85 GLN A N 1
ATOM 710 C CA . GLN A 1 85 ? 17.586 -0.519 -16.064 1.00 66.06 85 GLN A CA 1
ATOM 711 C C . GLN A 1 85 ? 17.015 0.519 -15.090 1.00 66.06 85 GLN A C 1
ATOM 713 O O . GLN A 1 85 ? 15.835 0.818 -15.111 1.00 66.06 85 GLN A O 1
ATOM 718 N N . ARG A 1 86 ? 17.836 1.064 -14.183 1.00 66.25 86 ARG A N 1
ATOM 719 C CA . ARG A 1 86 ? 17.369 2.005 -13.147 1.00 66.25 86 ARG A CA 1
ATOM 720 C C . ARG A 1 86 ? 16.903 3.335 -13.749 1.00 66.25 86 ARG A C 1
ATOM 722 O O . ARG A 1 86 ? 17.618 4.335 -13.678 1.00 66.25 86 ARG A O 1
ATOM 729 N N . CYS A 1 87 ? 15.690 3.376 -14.290 1.00 80.19 87 CYS A N 1
ATOM 730 C CA . CYS A 1 87 ? 15.044 4.624 -14.634 1.00 80.19 87 CYS A CA 1
ATOM 731 C C . CYS A 1 87 ? 14.755 5.376 -13.333 1.00 80.19 87 CYS A C 1
ATOM 733 O O . CYS A 1 87 ? 13.942 4.965 -12.497 1.00 80.19 87 CYS A O 1
ATOM 735 N N . ARG A 1 88 ? 15.472 6.485 -13.134 1.00 83.44 88 ARG A N 1
ATOM 736 C CA . ARG A 1 88 ? 15.345 7.312 -11.931 1.00 83.44 88 ARG A CA 1
ATOM 737 C C . ARG A 1 88 ? 13.902 7.773 -11.729 1.00 83.44 88 ARG A C 1
ATOM 739 O O . ARG A 1 88 ? 13.437 7.808 -10.594 1.00 83.44 88 ARG A O 1
ATOM 746 N N . GLU A 1 89 ? 13.201 8.084 -12.814 1.00 87.38 89 GLU A N 1
ATOM 747 C CA . GLU A 1 89 ? 11.810 8.537 -12.784 1.00 87.38 89 GLU A CA 1
ATOM 748 C C . GLU A 1 89 ? 10.862 7.434 -12.307 1.00 87.38 89 GLU A C 1
ATOM 750 O O . GLU A 1 89 ? 10.075 7.675 -11.392 1.00 87.38 89 GLU A O 1
ATOM 755 N N . THR A 1 90 ? 11.005 6.205 -12.817 1.00 86.75 90 THR A N 1
ATOM 756 C CA . THR A 1 90 ? 10.234 5.036 -12.356 1.00 86.75 90 THR A CA 1
ATOM 757 C C . THR A 1 90 ? 10.429 4.805 -10.859 1.00 86.75 90 THR A C 1
ATOM 759 O O . THR A 1 90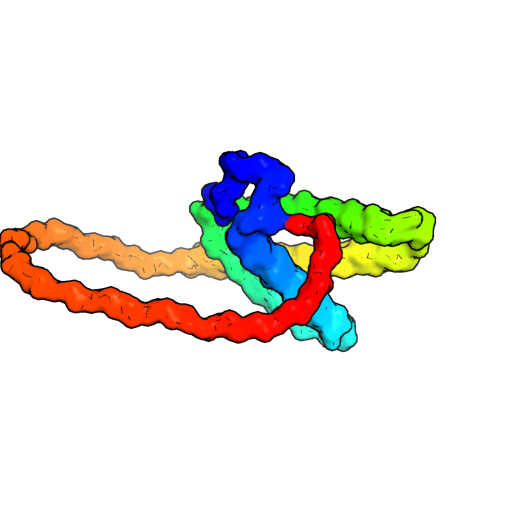 ? 9.468 4.625 -10.110 1.00 86.75 90 THR A O 1
ATOM 762 N N . MET A 1 91 ? 11.674 4.884 -10.381 1.00 86.31 91 MET A N 1
ATOM 763 C CA . MET A 1 91 ? 11.977 4.713 -8.959 1.00 86.31 91 MET A CA 1
ATOM 764 C C . MET A 1 91 ? 11.387 5.818 -8.081 1.00 86.31 91 MET A C 1
ATOM 766 O O . MET A 1 91 ? 10.928 5.549 -6.967 1.00 86.31 91 MET A O 1
ATOM 770 N N . ILE A 1 92 ? 11.392 7.061 -8.564 1.00 89.44 92 ILE A N 1
ATOM 771 C CA . ILE A 1 92 ? 10.745 8.183 -7.879 1.00 89.44 92 ILE A CA 1
ATOM 772 C C . ILE A 1 92 ? 9.230 7.954 -7.828 1.00 89.44 92 ILE A C 1
ATOM 774 O O . ILE A 1 92 ? 8.640 8.102 -6.758 1.00 89.44 92 ILE A O 1
ATOM 778 N N . ALA A 1 93 ? 8.614 7.522 -8.930 1.00 90.12 93 ALA A N 1
ATOM 779 C CA . ALA A 1 93 ? 7.185 7.237 -8.991 1.00 90.12 93 ALA A CA 1
ATOM 780 C C . ALA A 1 93 ? 6.770 6.148 -7.987 1.00 90.12 93 ALA A C 1
ATOM 782 O O . ALA A 1 93 ? 5.814 6.347 -7.236 1.00 90.12 93 ALA A O 1
ATOM 783 N N . TRP A 1 94 ? 7.525 5.048 -7.887 1.00 90.00 94 TRP A N 1
ATOM 784 C CA . TRP A 1 94 ? 7.277 4.002 -6.886 1.00 90.00 94 TRP A CA 1
ATOM 785 C C . TRP A 1 94 ? 7.353 4.527 -5.453 1.00 90.00 94 TRP A C 1
ATOM 787 O O . TRP A 1 94 ? 6.460 4.256 -4.649 1.00 90.00 94 TRP A O 1
ATOM 797 N N . ARG A 1 95 ? 8.381 5.321 -5.130 1.00 90.88 95 ARG A N 1
ATOM 798 C CA . ARG A 1 95 ? 8.533 5.917 -3.793 1.00 90.88 95 ARG A CA 1
ATOM 799 C C . ARG A 1 95 ? 7.379 6.855 -3.457 1.00 90.88 95 ARG A C 1
ATOM 801 O O . ARG A 1 95 ? 6.844 6.781 -2.353 1.00 90.88 95 ARG A O 1
ATOM 808 N N . ILE A 1 96 ? 6.975 7.703 -4.405 1.00 93.25 96 ILE A N 1
ATOM 809 C CA . ILE A 1 96 ? 5.837 8.616 -4.242 1.00 93.25 96 ILE A CA 1
ATOM 810 C C . ILE A 1 96 ? 4.551 7.820 -4.020 1.00 93.25 96 ILE A C 1
ATOM 812 O O . ILE A 1 96 ? 3.803 8.122 -3.090 1.00 93.25 96 ILE A O 1
ATOM 816 N N . LEU A 1 97 ? 4.309 6.783 -4.824 1.00 92.19 97 LEU A N 1
ATOM 817 C CA . LEU A 1 97 ? 3.115 5.954 -4.716 1.00 92.19 97 LEU A CA 1
ATOM 818 C C . LEU A 1 97 ? 3.037 5.249 -3.356 1.00 92.19 97 LEU A C 1
ATOM 820 O O . LEU A 1 97 ? 2.021 5.339 -2.669 1.00 92.19 97 LEU A O 1
ATOM 824 N N . VAL A 1 98 ? 4.112 4.579 -2.938 1.00 92.50 98 VAL A N 1
ATOM 825 C CA . VAL A 1 98 ? 4.160 3.860 -1.657 1.00 92.50 98 VAL A CA 1
ATOM 826 C C . VAL A 1 98 ? 3.991 4.826 -0.481 1.00 92.50 98 VAL A C 1
ATOM 828 O O . VAL A 1 98 ? 3.187 4.567 0.418 1.00 92.50 98 VAL A O 1
ATOM 831 N N . ALA A 1 99 ? 4.676 5.974 -0.510 1.00 93.75 99 ALA A N 1
ATOM 832 C CA . ALA A 1 99 ? 4.530 7.007 0.513 1.00 93.75 99 ALA A CA 1
ATOM 833 C C . ALA A 1 99 ? 3.096 7.555 0.574 1.00 93.75 99 ALA A C 1
ATOM 835 O O . ALA A 1 99 ? 2.553 7.746 1.664 1.00 93.75 99 ALA A O 1
ATOM 836 N N . PHE A 1 100 ? 2.458 7.767 -0.581 1.00 94.25 100 PHE A N 1
ATOM 837 C CA . PHE A 1 100 ? 1.069 8.206 -0.664 1.00 94.25 100 PHE A CA 1
ATOM 838 C C . PHE A 1 100 ? 0.112 7.195 -0.020 1.00 94.25 100 PHE A C 1
ATOM 840 O O . PHE A 1 100 ? -0.686 7.583 0.834 1.00 94.25 100 PHE A O 1
ATOM 847 N N . ILE A 1 101 ? 0.225 5.906 -0.360 1.00 93.44 101 ILE A N 1
ATOM 848 C CA . ILE A 1 101 ? -0.609 4.837 0.215 1.00 93.44 101 ILE A CA 1
ATOM 849 C C . ILE A 1 101 ? -0.490 4.837 1.741 1.00 93.44 101 ILE A C 1
ATOM 851 O O . ILE A 1 101 ? -1.496 4.916 2.448 1.00 93.44 101 ILE A O 1
ATOM 855 N N . ILE A 1 102 ? 0.742 4.801 2.257 1.00 94.38 102 ILE A N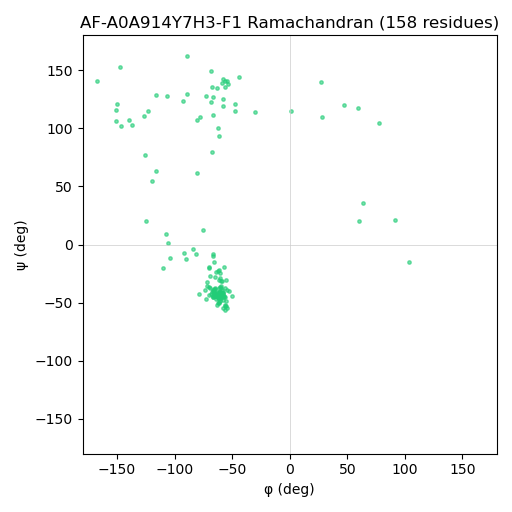 1
ATOM 856 C CA . ILE A 1 102 ? 1.004 4.728 3.699 1.00 94.38 102 ILE A CA 1
ATOM 857 C C . ILE A 1 102 ? 0.487 5.973 4.410 1.00 94.38 102 ILE A C 1
ATOM 859 O O . ILE A 1 102 ? -0.151 5.852 5.455 1.00 94.38 102 ILE A O 1
ATOM 863 N N . LYS A 1 103 ? 0.703 7.164 3.840 1.00 95.69 103 LYS A N 1
ATOM 864 C CA . LYS A 1 103 ? 0.188 8.419 4.397 1.00 95.69 103 LYS A CA 1
ATOM 865 C C . LYS A 1 103 ? -1.330 8.362 4.577 1.00 95.69 103 LYS A C 1
ATOM 867 O O . LYS A 1 103 ? -1.822 8.670 5.660 1.00 95.69 103 LYS A O 1
ATOM 872 N N . GLN A 1 104 ? -2.064 7.933 3.550 1.00 96.00 104 GLN A N 1
ATOM 873 C CA . GLN A 1 104 ? -3.526 7.861 3.611 1.00 96.00 104 GLN A CA 1
ATOM 874 C C . GLN A 1 104 ? -4.022 6.761 4.559 1.00 96.00 104 GLN A C 1
ATOM 876 O O . GLN A 1 104 ? -4.988 6.964 5.295 1.00 96.00 104 GLN A O 1
ATOM 881 N N . MET A 1 105 ? -3.336 5.616 4.608 1.00 94.81 105 MET A N 1
ATOM 882 C CA . MET A 1 105 ? -3.648 4.558 5.572 1.00 94.81 105 MET A CA 1
ATOM 883 C C . MET A 1 105 ? -3.431 5.014 7.019 1.00 94.81 105 MET A C 1
ATOM 885 O O . MET A 1 105 ? -4.288 4.762 7.866 1.00 94.81 105 MET A O 1
ATOM 889 N N . ARG A 1 106 ? -2.327 5.715 7.306 1.00 95.31 106 ARG A N 1
ATOM 890 C CA . ARG A 1 106 ? -2.045 6.277 8.636 1.00 95.31 106 ARG A CA 1
ATOM 891 C C . ARG A 1 106 ? -3.106 7.291 9.043 1.00 95.31 106 ARG A C 1
ATOM 893 O O . ARG A 1 106 ? -3.647 7.175 10.136 1.00 95.31 106 ARG A O 1
ATOM 900 N N . GLN A 1 107 ? -3.476 8.197 8.138 1.00 96.19 107 GLN A N 1
ATOM 901 C CA . GLN A 1 107 ? -4.539 9.165 8.394 1.00 96.19 107 GLN A CA 1
ATOM 902 C C . GLN A 1 107 ? -5.853 8.473 8.787 1.00 96.19 107 GLN A C 1
ATOM 904 O O . GLN A 1 107 ? -6.406 8.755 9.848 1.00 96.19 107 GLN A O 1
ATOM 909 N N . GLY A 1 108 ? -6.333 7.523 7.976 1.00 95.12 108 GLY A N 1
ATOM 910 C CA . GLY A 1 108 ? -7.572 6.809 8.288 1.00 95.12 108 GLY A CA 1
ATOM 911 C C . GLY A 1 108 ? -7.488 6.024 9.602 1.00 95.12 108 GLY A C 1
ATOM 912 O O . GLY A 1 108 ? -8.448 5.979 10.368 1.00 95.12 108 GLY A O 1
ATOM 913 N N . PHE A 1 109 ? -6.334 5.431 9.893 1.00 94.25 109 PHE A N 1
ATOM 914 C CA . PHE A 1 109 ? -6.101 4.721 11.145 1.00 94.25 109 PHE A CA 1
ATOM 915 C C . PHE A 1 109 ? -6.162 5.642 12.367 1.00 94.25 109 PHE A C 1
ATOM 917 O O . PHE A 1 109 ? -6.832 5.311 13.345 1.00 94.25 109 PHE A O 1
ATOM 924 N N . ASP A 1 110 ? -5.493 6.792 12.317 1.00 94.31 110 ASP A N 1
ATOM 925 C CA . ASP A 1 110 ? -5.454 7.741 13.428 1.00 94.31 110 ASP A CA 1
ATOM 926 C C . ASP A 1 110 ? -6.832 8.363 13.686 1.00 94.31 110 ASP A C 1
ATOM 928 O O . ASP A 1 110 ? -7.249 8.459 14.843 1.00 94.31 110 ASP A O 1
ATOM 932 N N . GLU A 1 111 ? -7.581 8.680 12.624 1.00 94.69 111 GLU A N 1
ATOM 933 C CA . GLU A 1 111 ? -8.975 9.132 12.708 1.00 94.69 111 GLU A CA 1
ATOM 934 C C . GLU A 1 111 ? -9.855 8.127 13.469 1.00 94.69 111 GLU A C 1
ATOM 936 O O . GLU A 1 111 ? -10.528 8.480 14.440 1.00 94.69 111 GLU A O 1
ATOM 941 N N . GLU A 1 112 ? -9.835 6.852 13.073 1.00 94.12 112 GLU A N 1
ATOM 942 C CA . GLU A 1 112 ? -10.658 5.807 13.697 1.00 94.12 112 GLU A CA 1
ATOM 943 C C . GLU A 1 112 ? -10.191 5.474 15.118 1.00 94.12 112 GLU A C 1
ATOM 945 O O . GLU A 1 112 ? -11.005 5.253 16.020 1.00 94.12 112 GLU A O 1
ATOM 950 N N . LYS A 1 113 ? -8.879 5.491 15.362 1.00 90.50 113 LYS A N 1
ATOM 951 C CA . LYS A 1 113 ? -8.313 5.310 16.700 1.00 90.50 113 LYS A CA 1
ATOM 952 C C . LYS A 1 113 ? -8.741 6.434 17.642 1.00 90.50 113 LYS A C 1
ATOM 954 O O . LYS A 1 113 ? -9.058 6.168 18.802 1.00 90.50 113 LYS A O 1
ATOM 959 N N . GLN A 1 114 ? -8.771 7.679 17.170 1.00 91.12 114 GLN A N 1
ATOM 960 C CA . GLN A 1 114 ? -9.268 8.807 17.953 1.00 91.12 114 GLN A CA 1
ATOM 961 C C . GLN A 1 114 ? -10.778 8.700 18.190 1.00 91.12 114 GLN A C 1
ATOM 963 O O . GLN A 1 114 ? -11.231 8.947 19.308 1.00 91.12 114 GLN A O 1
ATOM 968 N N . ASN A 1 115 ? -11.546 8.286 17.180 1.00 90.50 115 ASN A N 1
ATOM 969 C CA . ASN A 1 115 ? -12.989 8.092 17.296 1.00 90.50 115 ASN A CA 1
ATOM 970 C C . ASN A 1 115 ? -13.341 7.073 18.397 1.00 90.50 115 ASN A C 1
ATOM 972 O O . ASN A 1 115 ? -14.121 7.368 19.299 1.00 90.50 115 ASN A O 1
ATOM 976 N N . ARG A 1 116 ? -12.660 5.919 18.414 1.00 86.00 116 ARG A N 1
ATOM 977 C CA . ARG A 1 116 ? -12.837 4.881 19.449 1.00 86.00 116 ARG A CA 1
ATOM 978 C C . ARG A 1 116 ? -12.424 5.316 20.853 1.00 86.00 116 ARG A C 1
ATOM 980 O O . ARG A 1 116 ? -12.945 4.788 21.827 1.00 86.00 116 ARG A O 1
ATOM 987 N N . ARG A 1 117 ? -11.479 6.254 20.973 1.00 82.62 117 ARG A N 1
ATOM 988 C CA . ARG A 1 117 ? -11.097 6.842 22.269 1.00 82.62 117 ARG A CA 1
ATOM 989 C C . ARG A 1 117 ? -12.156 7.807 22.793 1.00 82.62 117 ARG A C 1
ATOM 991 O O . ARG A 1 117 ? -12.394 7.831 23.993 1.00 82.62 117 ARG A O 1
ATOM 998 N N . LYS A 1 118 ? -12.758 8.607 21.907 1.00 76.81 118 LYS A N 1
ATOM 999 C CA . LYS A 1 118 ? -13.811 9.576 22.254 1.00 76.81 118 LYS A CA 1
ATOM 1000 C C . LYS A 1 118 ? -15.135 8.892 22.591 1.00 76.81 118 LYS A C 1
ATOM 1002 O O . LYS A 1 118 ? -15.855 9.371 23.457 1.00 76.81 118 LYS A O 1
ATOM 1007 N N . PHE A 1 119 ? -15.413 7.760 21.949 1.00 68.12 119 PHE A N 1
ATOM 1008 C CA . PHE A 1 119 ? -16.586 6.932 22.205 1.00 68.12 119 PHE A CA 1
ATOM 1009 C C . PHE A 1 119 ? -16.147 5.497 22.507 1.00 68.12 119 PHE A C 1
ATOM 1011 O O . PHE A 1 119 ? -16.246 4.627 21.635 1.00 68.12 119 PHE A O 1
ATOM 1018 N N . PRO A 1 120 ? -15.642 5.223 23.726 1.00 62.94 120 PRO A N 1
ATOM 1019 C CA . PRO A 1 120 ? -15.506 3.849 24.170 1.00 62.94 120 PRO A CA 1
ATOM 1020 C C . PRO A 1 120 ? -16.908 3.250 24.112 1.00 62.94 120 PRO A C 1
ATOM 1022 O O . PRO A 1 120 ? -17.826 3.765 24.749 1.00 62.94 120 PRO A O 1
ATOM 1025 N N . SER A 1 121 ? -17.098 2.211 23.303 1.00 57.56 121 SER A N 1
ATOM 1026 C CA . SER A 1 121 ? -18.344 1.452 23.283 1.00 57.56 121 SER A CA 1
ATOM 1027 C C . SER A 1 121 ? -18.728 1.127 24.727 1.00 57.56 121 SER A C 1
ATOM 1029 O O . SER A 1 121 ? -17.978 0.422 25.403 1.00 57.56 121 SER A O 1
ATOM 1031 N N . ILE A 1 122 ? -19.852 1.679 25.192 1.00 51.16 122 ILE A N 1
ATOM 1032 C CA . ILE A 1 122 ? -20.483 1.341 26.467 1.00 51.16 122 ILE A CA 1
ATOM 1033 C C . ILE A 1 122 ? -20.848 -0.137 26.351 1.00 51.16 122 ILE A C 1
ATOM 1035 O O . ILE A 1 122 ? -21.866 -0.492 25.766 1.00 51.16 122 ILE A O 1
ATOM 1039 N N . ILE A 1 123 ? -19.960 -1.011 26.812 1.00 54.59 123 ILE A N 1
ATOM 1040 C CA . ILE A 1 123 ? -20.283 -2.412 27.039 1.00 54.59 123 ILE A CA 1
ATOM 1041 C C . ILE A 1 123 ? -20.988 -2.411 28.399 1.00 54.59 123 ILE A C 1
ATOM 1043 O O . ILE A 1 123 ? -20.310 -2.164 29.401 1.00 54.59 123 ILE A O 1
ATOM 1047 N N . PRO A 1 124 ? -22.319 -2.606 28.483 1.00 48.41 124 PRO A N 1
ATOM 1048 C CA . PRO A 1 124 ? -22.934 -2.870 29.774 1.00 48.41 124 PRO A CA 1
ATOM 1049 C C . PRO A 1 124 ? -22.280 -4.132 30.361 1.00 48.41 124 PRO A C 1
ATOM 1051 O O . PRO A 1 124 ? -21.998 -5.072 29.608 1.00 48.41 124 PRO A O 1
ATOM 1054 N N . PRO A 1 125 ? -21.983 -4.156 31.672 1.00 50.94 125 PRO A N 1
ATOM 1055 C CA . PRO A 1 125 ? -21.383 -5.322 32.303 1.00 50.94 125 PRO A CA 1
ATOM 1056 C C . PRO A 1 125 ? -22.248 -6.560 32.024 1.00 50.94 125 PRO A C 1
ATOM 1058 O O . PRO A 1 125 ? -23.479 -6.448 32.015 1.00 50.94 125 PRO A O 1
ATOM 1061 N N . PRO A 1 126 ? -21.638 -7.732 31.770 1.00 60.19 126 PRO A N 1
ATOM 1062 C CA . PRO A 1 126 ? -22.402 -8.958 31.612 1.00 60.19 126 PRO A CA 1
ATOM 1063 C C . PRO A 1 126 ? -23.254 -9.178 32.873 1.00 60.19 126 PRO A C 1
ATOM 1065 O O . PRO A 1 126 ? -22.744 -8.986 33.983 1.00 60.19 126 PRO A O 1
ATOM 1068 N N . PRO A 1 127 ? -24.541 -9.547 32.734 1.00 60.69 127 PRO A N 1
ATOM 1069 C CA . PRO A 1 127 ? -25.376 -9.847 33.887 1.00 60.69 127 PRO A CA 1
ATOM 1070 C C . PRO A 1 127 ? -24.741 -10.987 34.701 1.00 60.69 127 PRO A C 1
ATOM 1072 O O . PRO A 1 127 ? -24.156 -11.902 34.107 1.00 60.69 127 PRO A O 1
ATOM 1075 N N . PRO A 1 128 ? -24.822 -10.947 36.044 1.00 49.47 128 PRO A N 1
ATOM 1076 C CA . PRO A 1 128 ? -24.285 -12.007 36.884 1.00 49.47 128 PRO A CA 1
ATOM 1077 C C . PRO A 1 128 ? -24.936 -13.336 36.499 1.00 49.47 128 PRO A C 1
ATOM 1079 O O . PRO A 1 128 ? -26.157 -13.468 36.453 1.00 49.47 128 PRO A O 1
ATOM 1082 N N . SER A 1 129 ? -24.088 -14.311 36.187 1.00 45.56 129 SER A N 1
ATOM 1083 C CA . SER A 1 129 ? -24.459 -15.669 35.815 1.00 45.56 129 SER A CA 1
ATOM 1084 C C . SER A 1 129 ? -25.192 -16.359 36.967 1.00 45.56 129 SER A C 1
ATOM 1086 O O . SER A 1 129 ? -24.558 -16.857 37.899 1.00 45.56 129 SER A O 1
ATOM 1088 N N . SER A 1 130 ? -26.520 -16.424 36.900 1.00 40.59 130 SER A N 1
ATOM 1089 C CA . SER A 1 130 ? -27.315 -17.366 37.681 1.00 40.59 130 SER A CA 1
ATOM 1090 C C . SER A 1 130 ? -27.232 -18.750 37.032 1.00 40.59 130 SER A C 1
ATOM 1092 O O . SER A 1 130 ? -27.746 -19.012 35.947 1.00 40.59 130 SER A O 1
ATOM 1094 N N . SER A 1 131 ? -26.536 -19.645 37.726 1.00 40.53 131 SER A N 1
ATOM 1095 C CA . SER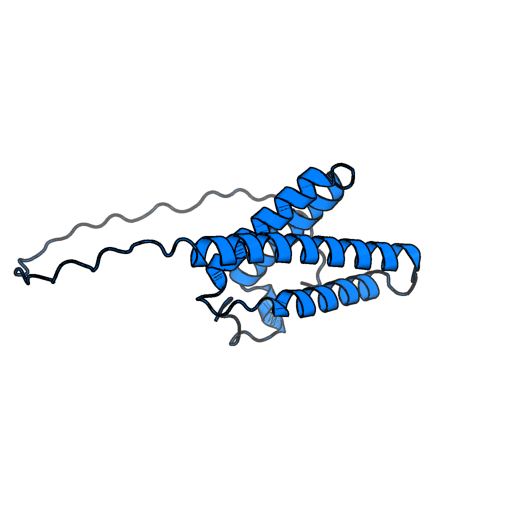 A 1 131 ? -26.523 -21.090 37.518 1.00 40.53 131 SER A CA 1
ATOM 1096 C C . SER A 1 131 ? -27.940 -21.655 37.385 1.00 40.53 131 SER A C 1
ATOM 1098 O O . SER A 1 131 ? -28.727 -21.551 38.322 1.00 40.53 131 SER A O 1
ATOM 1100 N N . THR A 1 132 ? -28.260 -22.296 36.259 1.00 34.22 132 THR A N 1
ATOM 1101 C CA . THR A 1 132 ? -29.417 -23.199 36.156 1.00 34.22 132 THR A CA 1
ATOM 1102 C C . THR A 1 132 ? -29.023 -24.449 35.371 1.00 34.22 132 THR A C 1
ATOM 1104 O O . THR A 1 132 ? -28.842 -24.421 34.160 1.00 34.22 132 THR A O 1
ATOM 1107 N N . THR A 1 133 ? -28.811 -25.509 36.146 1.00 32.81 133 THR A N 1
ATOM 1108 C CA . THR A 1 133 ? -29.125 -26.926 35.921 1.00 32.81 133 THR A CA 1
ATOM 1109 C C . THR A 1 133 ? -29.175 -27.453 34.479 1.00 32.81 133 THR A C 1
ATOM 1111 O O . THR A 1 133 ? -30.123 -27.232 33.732 1.00 32.81 133 THR A O 1
ATOM 1114 N N . THR A 1 134 ? -28.169 -28.268 34.157 1.00 30.59 134 THR A N 1
ATOM 1115 C CA . THR A 1 134 ? -28.075 -29.156 32.992 1.00 30.59 134 THR A CA 1
ATOM 1116 C C . THR A 1 134 ? -29.078 -30.315 33.084 1.00 30.59 134 THR A C 1
ATOM 1118 O O . THR A 1 134 ? -28.978 -31.127 34.001 1.00 30.59 134 THR A O 1
ATOM 1121 N N . THR A 1 135 ? -29.958 -30.453 32.085 1.00 30.25 135 THR A N 1
ATOM 1122 C CA . THR A 1 135 ? -30.746 -31.672 31.815 1.00 30.25 135 THR A CA 1
ATOM 1123 C C . THR A 1 135 ? -30.478 -32.156 30.377 1.00 30.25 135 THR A C 1
ATOM 1125 O O . THR A 1 135 ? -30.756 -31.464 29.405 1.00 30.25 135 THR A O 1
ATOM 1128 N N . THR A 1 136 ? -29.862 -33.338 30.303 1.00 30.25 136 THR A N 1
ATOM 1129 C CA . THR A 1 136 ? -29.756 -34.389 29.256 1.00 30.25 136 THR A CA 1
ATOM 1130 C C . THR A 1 136 ? -30.432 -34.252 27.859 1.00 30.25 136 THR A C 1
ATOM 1132 O O . THR A 1 136 ? -31.653 -34.285 27.769 1.00 30.25 136 THR A O 1
ATOM 1135 N N . ILE A 1 137 ? -29.591 -34.176 26.794 1.00 36.91 137 ILE A N 1
ATOM 1136 C CA . ILE A 1 137 ? -29.388 -35.018 25.550 1.00 36.91 137 ILE A CA 1
ATOM 1137 C C . ILE A 1 137 ? -30.617 -35.829 25.009 1.00 36.91 137 ILE A C 1
ATOM 1139 O O . ILE A 1 137 ? -31.252 -36.442 25.865 1.00 36.91 137 ILE A O 1
ATOM 1143 N N . PRO A 1 138 ? -30.942 -35.976 23.672 1.00 39.94 138 PRO A N 1
ATOM 1144 C CA . PRO A 1 138 ? -30.042 -36.402 22.561 1.00 39.94 138 PRO A CA 1
ATOM 1145 C C . PRO A 1 138 ? -30.200 -35.876 21.100 1.00 39.94 138 PRO A C 1
ATOM 1147 O O . PRO A 1 138 ? -31.281 -35.605 20.597 1.00 39.94 138 PRO A O 1
ATOM 1150 N N . THR A 1 139 ? -29.039 -35.884 20.418 1.00 31.45 139 THR A N 1
ATOM 1151 C CA . THR A 1 139 ? -28.680 -36.416 19.073 1.00 31.45 139 THR A CA 1
ATOM 1152 C C . THR A 1 139 ? -29.548 -36.145 17.826 1.00 31.45 139 THR A C 1
ATOM 1154 O O . THR A 1 139 ? -30.624 -36.706 17.676 1.00 31.45 139 THR A O 1
ATOM 1157 N N . SER A 1 140 ? -28.968 -35.490 16.806 1.00 32.47 140 SER A N 1
ATOM 1158 C CA . SER A 1 140 ? -28.959 -35.997 15.413 1.00 32.47 140 SER A CA 1
ATOM 1159 C C . SER A 1 140 ? -27.977 -35.232 14.507 1.00 32.47 140 SER A C 1
ATOM 1161 O O . SER A 1 140 ? -27.792 -34.023 14.612 1.00 32.47 140 SER A O 1
ATOM 1163 N N . ASN A 1 141 ? -27.310 -36.002 13.645 1.00 32.00 141 ASN A N 1
ATOM 1164 C CA . ASN A 1 141 ? -26.345 -35.600 12.623 1.00 32.00 141 ASN A CA 1
ATOM 1165 C C . ASN A 1 141 ? -27.000 -34.820 11.477 1.00 32.00 141 ASN A C 1
ATOM 1167 O O . ASN A 1 141 ? -28.078 -35.209 11.046 1.00 32.00 141 ASN A O 1
ATOM 1171 N N . PHE A 1 142 ? -26.269 -33.891 10.852 1.00 29.53 142 PHE A N 1
ATOM 1172 C CA . PHE A 1 142 ? -26.309 -33.746 9.391 1.00 29.53 142 PHE A CA 1
ATOM 1173 C C . PHE A 1 142 ? -24.975 -33.218 8.852 1.00 29.53 142 PHE A C 1
ATOM 1175 O O . PHE A 1 142 ? -24.471 -32.165 9.239 1.00 29.53 142 PHE A O 1
ATOM 1182 N N . SER A 1 143 ? -24.389 -34.021 7.974 1.00 28.05 143 SER A N 1
ATOM 1183 C CA . SER A 1 143 ? -23.180 -33.782 7.201 1.00 28.05 143 SER A CA 1
ATOM 1184 C C . SER A 1 143 ? -23.498 -33.095 5.866 1.00 28.05 143 SER A C 1
ATOM 1186 O O . SER A 1 143 ? -24.610 -33.175 5.355 1.00 28.05 143 SER A O 1
ATOM 1188 N N . SER A 1 144 ? -22.448 -32.510 5.278 1.00 27.34 144 SER A N 1
ATOM 1189 C CA . SER A 1 144 ? -22.294 -32.139 3.861 1.00 27.34 144 SER A CA 1
ATOM 1190 C C . SER A 1 144 ? -22.988 -30.877 3.347 1.00 27.34 144 SER A C 1
ATOM 1192 O O . SER A 1 144 ? -24.127 -30.927 2.912 1.00 27.34 144 SER A O 1
ATOM 1194 N N . VAL A 1 145 ? -22.190 -29.819 3.146 1.00 30.64 145 VAL A N 1
ATOM 1195 C CA . VAL A 1 145 ? -22.139 -29.128 1.843 1.00 30.64 145 VAL A CA 1
ATOM 1196 C C . VAL A 1 145 ? -20.682 -28.764 1.530 1.00 30.64 145 VAL A C 1
ATOM 1198 O O . VAL A 1 145 ? -20.097 -27.864 2.132 1.00 30.64 145 VAL A O 1
ATOM 1201 N N . LYS A 1 146 ? -20.080 -29.488 0.579 1.00 33.69 146 LYS A N 1
ATOM 1202 C CA . LYS A 1 146 ? -18.835 -29.102 -0.094 1.00 33.69 146 LYS A CA 1
ATOM 1203 C C . LYS A 1 146 ? -19.175 -28.257 -1.329 1.00 33.69 146 LYS A C 1
ATOM 1205 O O . LYS A 1 146 ? -19.940 -28.692 -2.173 1.00 33.69 146 LYS A O 1
ATOM 1210 N N . GLN A 1 147 ? -18.505 -27.108 -1.416 1.00 29.16 147 GLN A N 1
ATOM 1211 C CA . GLN A 1 147 ? -17.709 -26.653 -2.564 1.00 29.16 147 GLN A CA 1
ATOM 1212 C C . GLN A 1 147 ? -18.387 -26.484 -3.936 1.00 29.16 147 GLN A C 1
ATOM 1214 O O . GLN A 1 147 ? -18.684 -27.449 -4.624 1.00 29.16 147 GLN A O 1
ATOM 1219 N N . THR A 1 148 ? -18.395 -25.246 -4.440 1.00 27.41 148 THR A N 1
ATOM 1220 C CA . THR A 1 148 ? -18.108 -24.957 -5.857 1.00 27.41 148 THR A CA 1
ATOM 1221 C C . THR A 1 148 ? -17.498 -23.555 -5.956 1.00 27.41 148 THR A C 1
ATOM 1223 O O . THR A 1 148 ? -18.189 -22.559 -5.786 1.00 27.41 148 THR A O 1
ATOM 1226 N N . ILE A 1 149 ? -16.189 -23.463 -6.199 1.00 32.34 149 ILE A N 1
ATOM 1227 C CA . ILE A 1 149 ? -15.575 -22.260 -6.777 1.00 32.34 149 ILE A CA 1
ATOM 1228 C C . ILE A 1 149 ? -14.800 -22.741 -7.993 1.00 32.34 149 ILE A C 1
ATOM 1230 O O . ILE A 1 149 ? -13.816 -23.471 -7.868 1.00 32.34 149 ILE A O 1
ATOM 1234 N N . SER A 1 150 ? -15.314 -22.358 -9.157 1.00 31.27 150 SER A N 1
ATOM 1235 C CA . SER A 1 150 ? -14.722 -22.586 -10.461 1.00 31.27 150 SER A CA 1
ATOM 1236 C C . SER A 1 150 ? -13.437 -21.780 -10.619 1.00 31.27 150 SER A C 1
ATOM 1238 O O . SER A 1 150 ? -13.349 -20.596 -10.292 1.00 31.27 150 SER A O 1
ATOM 1240 N N . SER A 1 151 ? -12.449 -22.478 -11.150 1.00 33.88 151 SER A N 1
ATOM 1241 C CA . SER A 1 151 ? -11.147 -22.041 -11.621 1.00 33.88 151 SER A CA 1
ATOM 1242 C C . SER A 1 151 ? -11.201 -20.895 -12.632 1.00 33.88 151 SER A C 1
ATOM 1244 O O . SER A 1 151 ? -11.947 -20.941 -13.606 1.00 33.88 151 SER A O 1
ATOM 1246 N N . SER A 1 152 ? -10.299 -19.929 -12.475 1.00 31.75 152 SER A N 1
ATOM 1247 C CA . SER A 1 152 ? -9.731 -19.171 -13.593 1.00 31.75 152 SER A CA 1
ATOM 1248 C C . SER A 1 152 ? -8.288 -18.829 -13.243 1.00 31.75 152 SER A C 1
ATOM 1250 O O . SER A 1 152 ? -8.011 -17.981 -12.396 1.00 31.75 152 SER A O 1
ATOM 1252 N N . SER A 1 153 ? -7.381 -19.593 -13.846 1.00 35.91 153 SER A N 1
ATOM 1253 C CA . SER A 1 153 ? -5.938 -19.401 -13.803 1.00 35.91 153 SER A CA 1
ATOM 1254 C C . SER A 1 153 ? -5.562 -18.073 -14.447 1.00 35.91 153 SER A C 1
ATOM 1256 O O . SER A 1 153 ? -6.015 -17.767 -15.546 1.00 35.91 153 SER A O 1
ATOM 1258 N N . SER A 1 154 ? -4.680 -17.316 -13.806 1.00 32.34 154 SER A N 1
ATOM 1259 C CA . SER A 1 154 ? -3.797 -16.373 -14.488 1.00 32.34 154 SER A CA 1
ATOM 1260 C C . SER A 1 154 ? -2.519 -16.245 -13.669 1.00 32.34 154 SER A C 1
ATOM 1262 O O . SER A 1 154 ? -2.534 -15.881 -12.496 1.00 32.34 154 SER A O 1
ATOM 1264 N N . THR A 1 155 ? -1.448 -16.682 -14.316 1.00 34.78 155 THR A N 1
ATOM 1265 C CA . THR A 1 155 ? -0.031 -16.694 -13.969 1.00 34.78 155 THR A CA 1
ATOM 1266 C C . THR A 1 155 ? 0.393 -15.536 -13.063 1.00 34.78 155 THR A C 1
ATOM 1268 O O . THR A 1 155 ? 0.398 -14.385 -13.484 1.00 34.78 155 THR A O 1
ATOM 1271 N N . ILE A 1 156 ? 0.789 -15.851 -11.827 1.00 36.56 156 ILE A N 1
ATOM 1272 C CA . ILE A 1 156 ? 1.523 -14.932 -10.949 1.00 36.56 156 ILE A CA 1
ATOM 1273 C C . ILE A 1 156 ? 2.966 -15.438 -10.890 1.00 36.56 156 ILE A C 1
ATOM 1275 O O . ILE A 1 156 ? 3.195 -16.627 -10.662 1.00 36.56 156 ILE A O 1
ATOM 1279 N N . CYS A 1 157 ? 3.905 -14.531 -11.163 1.00 30.14 157 CYS A N 1
ATOM 1280 C CA . CYS A 1 157 ? 5.348 -14.743 -11.237 1.00 30.14 157 CYS A CA 1
ATOM 1281 C C . CYS A 1 157 ? 5.903 -15.608 -10.083 1.00 30.14 157 CYS A C 1
ATOM 1283 O O . CYS A 1 157 ? 5.447 -15.476 -8.947 1.00 30.14 157 CYS A O 1
ATOM 1285 N N . PRO A 1 158 ? 6.920 -16.456 -10.340 1.00 28.06 158 PRO A N 1
ATOM 1286 C CA . PRO A 1 158 ? 7.317 -17.565 -9.462 1.00 28.06 158 PRO A CA 1
ATOM 1287 C C . PRO A 1 158 ? 8.080 -17.175 -8.180 1.00 28.06 158 PRO A C 1
ATOM 1289 O O . PRO A 1 158 ? 8.602 -18.052 -7.490 1.00 28.06 158 PRO A O 1
ATOM 1292 N N . PHE A 1 159 ? 8.118 -15.895 -7.817 1.00 26.06 159 PHE A N 1
ATOM 1293 C CA . PHE A 1 159 ? 8.815 -15.403 -6.627 1.00 26.06 159 PHE A CA 1
ATOM 1294 C C . PHE A 1 159 ? 7.859 -14.717 -5.654 1.00 26.06 159 PHE A C 1
ATOM 1296 O O . PHE A 1 159 ? 8.074 -13.579 -5.258 1.00 26.06 159 PHE A O 1
ATOM 1303 N N . TRP A 1 160 ? 6.804 -15.435 -5.274 1.00 30.64 160 TRP A N 1
ATOM 1304 C CA . TRP A 1 160 ? 6.165 -15.269 -3.973 1.00 30.64 160 TRP A CA 1
ATOM 1305 C C . TRP A 1 160 ? 5.968 -16.631 -3.359 1.00 30.64 160 TRP A C 1
ATOM 1307 O O . TRP A 1 160 ? 5.304 -17.502 -3.970 1.00 30.64 160 TRP A O 1
#

Solvent-accessible surface area (backbone atoms only — not comparable to full-atom values): 9966 Å² total; per-residue (Å²): 101,76,82,81,56,87,88,48,56,75,94,53,39,57,72,37,68,70,51,42,53,50,52,52,55,50,51,53,50,52,55,50,46,71,77,36,69,90,39,56,68,63,50,46,54,51,30,17,56,52,15,34,59,52,49,75,36,42,90,33,62,51,55,82,65,56,55,55,57,48,48,52,52,51,53,51,50,53,58,60,69,46,71,79,67,77,49,65,65,61,55,49,51,52,51,52,51,49,50,50,50,50,52,30,20,50,52,22,21,52,54,45,52,49,49,48,66,78,51,63,78,84,70,76,78,79,75,83,84,76,88,76,84,93,78,83,87,86,90,84,89,84,82,87,86,80,86,88,81,85,86,79,90,74,91,74,74,94,87,100

InterPro domains:
  IPR000971 Globin [PF00042] (6-105)
  IPR000971 Globin [PS01033] (1-110)
  IPR009050 Globin-like superfamily [SSF46458] (3-110)
  IPR012292 Globin/Protoglobin [G3DSA:1.10.490.10] (1-118)
  IPR044399 Myoglobin-like, M family globin domain [cd01040] (2-105)
  IPR053341 Oxidative Stress Response Globin-like [PTHR47768] (2-119)